Protein AF-A0A7C4CN74-F1 (afdb_monomer_lite)

Foldseek 3Di:
DPPPQADAPPPDDDDPVVLVVRFDVVVLLVQLCVVDVDPCPPDVVVVVVSSVVSSVVSVVVSCVSSVHPPVPDDDDDDDDDPPPPDD

Sequence (87 aa):
MARDFISPIKGKRCSLSEVLYRLDWIEILREAIEMRRSSWGDRPVVEWRNASDEVCFALLRALEKAGVDVYATIIVWKKGTKKKSGV

pLDDT: mean 76.75, std 14.8, range [37.88, 94.5]

Secondary structure (DSSP, 8-state):
----------S----HHHHHHHS-HHHHHHHHHHH----TTT-HHHHHHHHHHHHHHHHHHHHHHTT--TTTPPP--PPP-------

Radius of gyration: 17.56 Å; chains: 1; bounding box: 48×33×47 Å

Structure (mmCIF, N/CA/C/O backbone):
data_AF-A0A7C4CN74-F1
#
_entry.id   AF-A0A7C4CN74-F1
#
loop_
_atom_site.group_PDB
_atom_site.id
_atom_site.type_symbol
_atom_site.label_atom_id
_atom_site.label_alt_id
_atom_site.label_comp_id
_atom_site.label_asym_id
_atom_site.label_entity_id
_atom_site.label_seq_id
_atom_site.pdbx_PDB_ins_code
_atom_site.Cartn_x
_atom_site.Cartn_y
_atom_site.Cartn_z
_atom_site.occupancy
_atom_site.B_iso_or_equiv
_atom_site.auth_seq_id
_atom_site.auth_comp_id
_atom_site.auth_asym_id
_atom_site.auth_atom_id
_atom_site.pdbx_PDB_model_num
ATOM 1 N N . MET A 1 1 ? -8.378 -23.079 -2.156 1.00 37.88 1 MET A N 1
ATOM 2 C CA . MET A 1 1 ? -8.634 -22.518 -0.813 1.00 37.88 1 MET A CA 1
ATOM 3 C C . MET A 1 1 ? -8.944 -21.047 -0.994 1.00 37.88 1 MET A C 1
ATOM 5 O O . MET A 1 1 ? -8.030 -20.293 -1.306 1.00 37.88 1 MET A O 1
ATOM 9 N N . ALA A 1 2 ? -10.219 -20.666 -0.909 1.00 40.47 2 ALA A N 1
ATOM 10 C CA . ALA A 1 2 ? -10.605 -19.262 -0.906 1.00 40.47 2 ALA A CA 1
ATOM 11 C C . ALA A 1 2 ? -10.003 -18.632 0.352 1.00 40.47 2 ALA A C 1
ATOM 13 O O . ALA A 1 2 ? -10.284 -19.067 1.467 1.00 40.47 2 ALA A O 1
ATOM 14 N N . ARG A 1 3 ? -9.062 -17.711 0.170 1.00 47.84 3 ARG A N 1
ATOM 15 C CA . ARG A 1 3 ? -8.593 -16.881 1.266 1.00 47.84 3 ARG A CA 1
ATOM 16 C C . ARG A 1 3 ? -9.608 -15.755 1.359 1.00 47.84 3 ARG A C 1
ATOM 18 O O . ARG A 1 3 ? -9.607 -14.883 0.497 1.00 47.84 3 ARG A O 1
ATOM 25 N N . ASP A 1 4 ? -10.486 -15.823 2.352 1.00 46.53 4 ASP A N 1
ATOM 26 C CA . ASP A 1 4 ? -11.431 -14.756 2.685 1.00 46.53 4 ASP A CA 1
ATOM 27 C C . ASP A 1 4 ? -10.643 -13.546 3.211 1.00 46.53 4 ASP A C 1
ATOM 29 O O . ASP A 1 4 ? -10.587 -13.266 4.410 1.00 46.53 4 ASP A O 1
ATOM 33 N N . PHE A 1 5 ? -9.921 -12.873 2.318 1.00 57.38 5 PHE A N 1
ATOM 34 C CA . PHE A 1 5 ? -9.165 -11.684 2.649 1.00 57.38 5 PHE A CA 1
ATOM 35 C C . PHE A 1 5 ? -10.094 -10.476 2.584 1.00 57.38 5 PHE A C 1
ATOM 37 O O . PHE A 1 5 ? -10.728 -10.191 1.573 1.00 57.38 5 PHE A O 1
ATOM 44 N N . ILE A 1 6 ? -10.085 -9.747 3.700 1.00 56.41 6 ILE A N 1
ATOM 45 C CA . ILE A 1 6 ? -10.698 -8.437 3.920 1.00 56.41 6 ILE A CA 1
ATOM 46 C C . ILE A 1 6 ? -12.209 -8.489 4.205 1.00 56.41 6 ILE A C 1
ATOM 48 O O . ILE A 1 6 ? -13.048 -7.986 3.464 1.00 56.41 6 ILE A O 1
ATOM 52 N N . SER A 1 7 ? -12.560 -8.979 5.399 1.00 56.69 7 SER A N 1
ATOM 53 C CA . SER A 1 7 ? -13.680 -8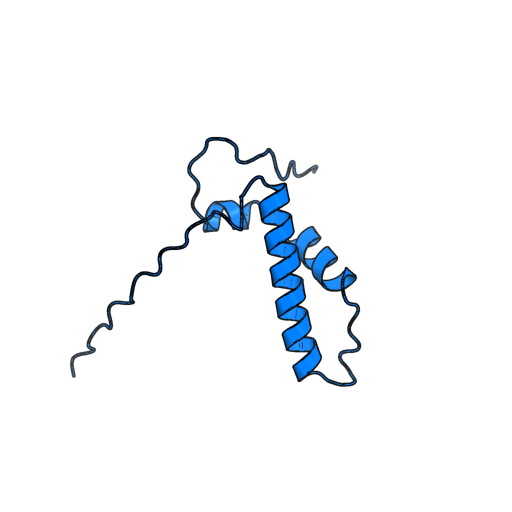.372 6.127 1.00 56.69 7 SER A CA 1
ATOM 54 C C . SER A 1 7 ? -13.266 -6.956 6.565 1.00 56.69 7 SER A C 1
ATOM 56 O O . SER A 1 7 ? -12.143 -6.814 7.067 1.00 56.69 7 SER A O 1
ATOM 58 N N . PRO A 1 8 ? -14.132 -5.931 6.459 1.00 60.25 8 PRO A N 1
ATOM 59 C CA . PRO A 1 8 ? -13.824 -4.580 6.921 1.00 60.25 8 PRO A CA 1
ATOM 60 C C . PRO A 1 8 ? -13.287 -4.593 8.356 1.00 60.25 8 PRO A C 1
ATOM 62 O O . PRO A 1 8 ? -13.906 -5.194 9.240 1.00 60.25 8 PRO A O 1
ATOM 65 N N . ILE A 1 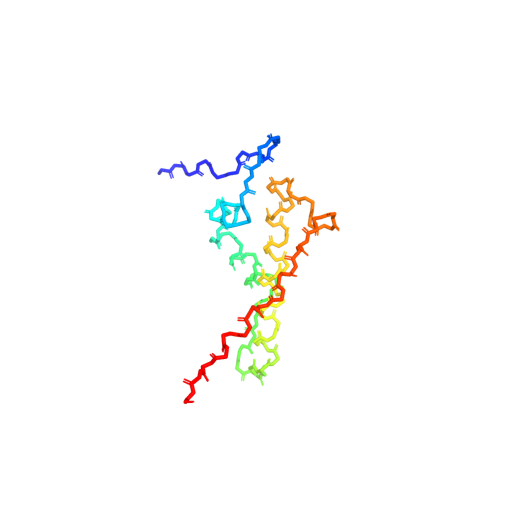9 ? -12.161 -3.920 8.610 1.00 62.69 9 ILE A N 1
ATOM 66 C CA . ILE A 1 9 ? -11.573 -3.801 9.955 1.00 62.69 9 ILE A CA 1
ATOM 67 C C . ILE A 1 9 ? -12.389 -2.762 10.747 1.00 62.69 9 ILE A C 1
ATOM 69 O O . ILE A 1 9 ? -11.910 -1.692 11.106 1.00 62.69 9 ILE A O 1
ATOM 73 N N . LYS A 1 10 ? -13.678 -3.027 10.981 1.00 58.28 10 LYS A N 1
ATOM 74 C CA . LYS A 1 10 ? -14.567 -2.110 11.704 1.00 58.28 10 LYS A CA 1
ATOM 75 C C . LYS A 1 10 ? -14.504 -2.382 13.206 1.00 58.28 10 LYS A C 1
ATOM 77 O O . LYS A 1 10 ? -14.751 -3.496 13.657 1.00 58.28 10 LYS A O 1
ATOM 82 N N . GLY A 1 11 ? -14.189 -1.347 13.986 1.00 62.97 11 GLY A N 1
ATOM 83 C CA . GLY A 1 11 ? -14.355 -1.344 15.446 1.00 62.97 11 GLY A CA 1
ATOM 84 C C . GLY A 1 11 ? -13.326 -2.140 16.261 1.00 62.97 11 GLY A C 1
ATOM 85 O O . GLY A 1 11 ? -13.505 -2.278 17.469 1.00 62.97 11 GLY A O 1
ATOM 86 N N . LYS A 1 12 ? -12.243 -2.645 15.652 1.00 67.06 12 LYS A N 1
ATOM 87 C CA . LYS A 1 12 ? -11.194 -3.404 16.354 1.00 67.06 12 LYS A CA 1
ATOM 88 C C . LYS A 1 12 ? -9.878 -2.629 16.375 1.00 67.06 12 LYS A C 1
ATOM 90 O O . LYS A 1 12 ? -9.400 -2.186 15.337 1.00 67.06 12 LYS A O 1
ATOM 95 N N . ARG A 1 13 ? -9.270 -2.487 17.559 1.00 72.19 13 ARG A N 1
ATOM 96 C CA . ARG A 1 13 ? -7.890 -1.994 17.678 1.00 72.19 13 ARG A CA 1
ATOM 97 C C . ARG A 1 13 ? -6.943 -3.054 17.121 1.00 72.19 13 ARG A C 1
ATOM 99 O O . ARG A 1 13 ? -6.895 -4.163 17.648 1.00 72.19 13 ARG A O 1
ATOM 106 N N . CYS A 1 14 ? -6.198 -2.695 16.086 1.00 76.31 14 CYS A N 1
ATOM 107 C CA . CYS A 1 14 ? -5.142 -3.509 15.498 1.00 76.31 14 CYS A CA 1
ATOM 108 C C . CYS A 1 14 ? -3.883 -2.652 15.366 1.00 76.31 14 CYS A C 1
ATOM 110 O O . CYS A 1 14 ? -3.961 -1.442 15.148 1.00 76.31 14 CYS A O 1
ATOM 112 N N . SER A 1 15 ? -2.721 -3.274 15.515 1.00 85.00 15 SER A N 1
ATOM 113 C CA . SER A 1 15 ? -1.447 -2.646 15.177 1.00 85.00 15 SER A CA 1
ATOM 114 C C . SER A 1 15 ? -1.322 -2.458 13.661 1.00 85.00 15 SER A C 1
ATOM 116 O O . SER A 1 15 ? -1.899 -3.217 12.882 1.00 85.00 15 SER A O 1
ATOM 118 N N . LEU A 1 16 ? -0.516 -1.481 13.229 1.00 84.12 16 LEU A N 1
ATOM 119 C CA . LEU A 1 16 ? -0.228 -1.271 11.806 1.00 84.12 16 LEU A CA 1
ATOM 120 C C . LEU A 1 16 ? 0.330 -2.544 11.150 1.00 84.12 16 LEU A C 1
ATOM 122 O O . LEU A 1 16 ? -0.072 -2.893 10.048 1.00 84.12 16 LEU A O 1
ATOM 126 N N . SER A 1 17 ? 1.198 -3.282 11.846 1.00 88.12 17 SER A N 1
ATOM 127 C CA . SER A 1 17 ? 1.738 -4.547 11.345 1.00 88.12 17 SER A CA 1
ATOM 128 C C . SER A 1 17 ? 0.649 -5.590 11.092 1.00 88.12 17 SER A C 1
ATOM 130 O O . SER A 1 17 ? 0.662 -6.225 10.045 1.00 88.12 17 SER A O 1
ATOM 132 N N . GLU A 1 18 ? -0.317 -5.753 12.002 1.00 87.12 18 GLU A N 1
ATOM 133 C CA . GLU A 1 18 ? -1.431 -6.694 11.803 1.00 87.12 18 GLU A CA 1
ATOM 134 C C . GLU A 1 18 ? -2.317 -6.304 10.621 1.00 87.12 18 GLU A C 1
ATOM 136 O O . GLU A 1 18 ? -2.789 -7.183 9.903 1.00 87.12 18 GLU A O 1
ATOM 141 N N . VAL A 1 19 ? -2.542 -5.002 10.416 1.00 87.81 19 VAL A N 1
ATOM 142 C CA . VAL A 1 19 ? -3.282 -4.501 9.252 1.00 87.81 19 VAL A CA 1
ATOM 143 C C . VAL A 1 19 ? -2.535 -4.869 7.974 1.00 87.81 19 VAL A C 1
ATOM 145 O O . VAL A 1 19 ? -3.107 -5.521 7.106 1.00 87.81 19 VAL A O 1
ATOM 148 N N . LEU A 1 20 ? -1.245 -4.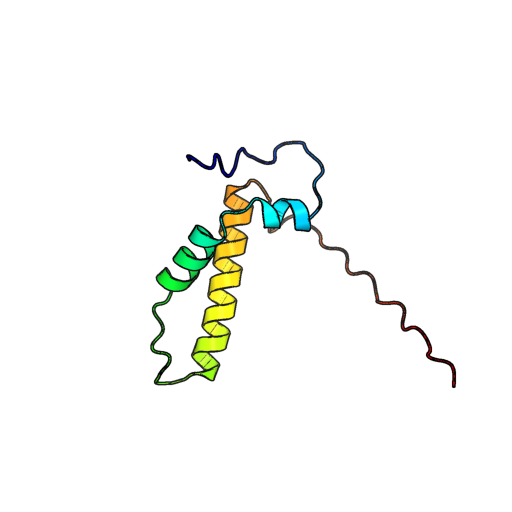532 7.894 1.00 90.56 20 LEU A N 1
ATOM 149 C CA . LEU A 1 20 ? -0.413 -4.809 6.723 1.00 90.56 20 LEU A CA 1
ATOM 150 C C . LEU A 1 20 ? -0.341 -6.308 6.401 1.00 90.56 20 LEU A C 1
ATOM 152 O O . LEU A 1 20 ? -0.443 -6.679 5.238 1.00 90.56 20 LEU A O 1
ATOM 156 N N . TYR A 1 21 ? -0.237 -7.187 7.403 1.00 89.69 21 TYR A N 1
ATOM 157 C CA . TYR A 1 21 ? -0.213 -8.642 7.188 1.00 89.69 21 TYR A CA 1
ATOM 158 C C . TYR A 1 21 ? -1.514 -9.221 6.619 1.00 89.69 21 TYR A C 1
ATOM 160 O O . TYR A 1 21 ? -1.500 -10.322 6.071 1.00 89.69 21 TYR A O 1
ATOM 168 N N . ARG A 1 22 ? -2.640 -8.522 6.777 1.00 87.69 22 ARG A N 1
ATOM 169 C CA . ARG A 1 22 ? -3.957 -8.974 6.304 1.00 87.69 22 ARG A CA 1
ATOM 170 C C . ARG A 1 22 ? -4.311 -8.462 4.915 1.00 87.69 22 ARG A C 1
ATOM 172 O O . ARG A 1 22 ? -5.335 -8.878 4.380 1.00 87.69 22 ARG A O 1
ATOM 179 N N . LEU A 1 23 ? -3.512 -7.556 4.361 1.00 90.94 23 LEU A N 1
ATOM 180 C CA . LEU A 1 23 ? -3.709 -7.078 3.002 1.00 90.94 23 LEU A CA 1
ATOM 181 C C . LEU A 1 23 ? -3.295 -8.149 1.991 1.00 90.94 23 LEU A C 1
ATOM 183 O O . LEU A 1 23 ? -2.368 -8.929 2.227 1.00 90.94 23 LEU A O 1
ATOM 187 N N . ASP A 1 24 ? -3.965 -8.155 0.841 1.00 92.06 24 ASP A N 1
ATOM 188 C CA . ASP A 1 24 ? -3.566 -8.993 -0.284 1.00 92.06 24 ASP A CA 1
ATOM 189 C C . ASP A 1 24 ? -2.380 -8.356 -1.018 1.00 92.06 24 ASP A C 1
ATOM 191 O O . ASP A 1 24 ? -2.530 -7.543 -1.929 1.00 92.06 24 ASP A O 1
ATOM 195 N N . TRP A 1 25 ? -1.173 -8.726 -0.596 1.00 91.94 25 TRP A N 1
ATOM 196 C CA . TRP A 1 25 ? 0.062 -8.231 -1.199 1.00 91.94 25 TRP A CA 1
ATOM 197 C C . TRP A 1 25 ? 0.252 -8.664 -2.650 1.00 91.94 25 TRP A C 1
ATOM 199 O O . TRP A 1 25 ? 0.938 -7.966 -3.390 1.00 91.94 25 TRP A O 1
ATOM 209 N N . ILE A 1 26 ? -0.341 -9.785 -3.074 1.00 92.69 26 ILE A N 1
ATOM 210 C CA . ILE A 1 26 ? -0.247 -10.212 -4.474 1.00 92.69 26 ILE A CA 1
ATOM 211 C C . ILE A 1 26 ? -1.041 -9.234 -5.335 1.00 92.69 26 ILE A C 1
ATOM 213 O O . ILE A 1 26 ? -0.522 -8.752 -6.340 1.00 92.69 26 ILE A O 1
ATOM 217 N N . GLU A 1 27 ? -2.255 -8.885 -4.907 1.00 91.81 27 GLU A N 1
ATOM 218 C CA . GLU A 1 27 ? -3.084 -7.900 -5.603 1.00 91.81 27 GLU A CA 1
ATOM 219 C C . GLU A 1 27 ? -2.455 -6.501 -5.581 1.00 91.81 27 GLU A C 1
ATOM 221 O O . GLU A 1 27 ? -2.410 -5.844 -6.616 1.00 91.81 27 GLU A O 1
ATOM 226 N N . ILE A 1 28 ? -1.898 -6.065 -4.442 1.00 92.62 28 ILE A N 1
ATOM 227 C CA . ILE A 1 28 ? -1.205 -4.767 -4.327 1.00 92.62 28 ILE A CA 1
ATOM 228 C C . ILE A 1 28 ? -0.038 -4.679 -5.310 1.00 92.62 28 ILE A C 1
ATOM 230 O O . ILE A 1 28 ? 0.107 -3.684 -6.018 1.00 92.62 28 ILE A O 1
ATOM 234 N N . LEU A 1 29 ? 0.804 -5.715 -5.363 1.00 90.25 29 LEU A N 1
ATOM 235 C CA . LEU A 1 29 ? 1.945 -5.739 -6.275 1.00 90.25 29 LEU A CA 1
ATOM 236 C C . LEU A 1 29 ? 1.490 -5.816 -7.734 1.00 90.25 29 LEU A C 1
ATOM 238 O O . LEU A 1 29 ? 2.106 -5.181 -8.589 1.00 90.25 29 LEU A O 1
ATOM 242 N N . ARG A 1 30 ? 0.402 -6.543 -8.025 1.00 88.94 30 ARG A N 1
ATOM 243 C CA . ARG A 1 30 ? -0.186 -6.568 -9.368 1.00 88.94 30 ARG A CA 1
ATOM 244 C C . ARG A 1 30 ? -0.676 -5.179 -9.778 1.00 88.94 30 ARG A C 1
ATOM 246 O O . ARG A 1 30 ? -0.297 -4.721 -10.850 1.00 88.94 30 ARG A O 1
ATOM 253 N N . GLU A 1 31 ? -1.434 -4.495 -8.919 1.00 89.69 31 GLU A N 1
ATOM 254 C CA . GLU A 1 31 ? -1.932 -3.133 -9.166 1.00 89.69 31 GLU A CA 1
ATOM 255 C C . GLU A 1 31 ? -0.763 -2.158 -9.386 1.00 89.69 31 GLU A C 1
ATOM 257 O O . GLU A 1 31 ? -0.772 -1.398 -10.353 1.00 89.69 31 GLU A O 1
ATOM 262 N N . ALA A 1 32 ? 0.288 -2.234 -8.562 1.00 89.31 32 ALA A N 1
ATOM 263 C CA . ALA A 1 32 ? 1.482 -1.399 -8.706 1.00 89.31 32 ALA A CA 1
ATOM 264 C C . ALA A 1 32 ? 2.208 -1.607 -10.052 1.00 89.31 32 ALA A C 1
ATOM 266 O O . ALA A 1 32 ? 2.645 -0.644 -10.677 1.00 89.31 32 ALA A O 1
ATOM 267 N N . ILE A 1 33 ? 2.317 -2.852 -10.529 1.00 84.44 33 ILE A N 1
ATOM 268 C CA . ILE A 1 33 ? 2.937 -3.170 -11.829 1.00 84.44 33 ILE A CA 1
ATOM 269 C C . ILE A 1 33 ? 2.034 -2.743 -12.997 1.00 84.44 33 ILE A C 1
ATOM 271 O O . ILE A 1 33 ? 2.522 -2.300 -14.038 1.00 84.44 33 ILE A O 1
ATOM 275 N N . GLU A 1 34 ? 0.717 -2.896 -12.856 1.00 83.62 34 GLU A N 1
ATOM 276 C CA . GLU A 1 34 ? -0.256 -2.562 -13.900 1.00 83.62 34 GLU A CA 1
ATOM 277 C C . GLU A 1 34 ? -0.411 -1.053 -14.101 1.00 83.62 34 GLU A C 1
ATOM 279 O O . GLU A 1 34 ? -0.523 -0.618 -15.250 1.00 83.62 34 GLU A O 1
ATOM 284 N N . MET A 1 35 ? -0.364 -0.253 -13.026 1.00 76.50 35 MET A N 1
ATOM 285 C CA . MET A 1 35 ? -0.439 1.213 -13.115 1.00 76.50 35 MET A CA 1
ATOM 286 C C . MET A 1 35 ? 0.682 1.794 -13.979 1.00 76.50 35 MET A C 1
ATOM 288 O O . MET A 1 35 ? 0.474 2.785 -14.685 1.00 76.50 35 MET A O 1
ATOM 292 N N . ARG A 1 36 ? 1.848 1.140 -14.000 1.00 70.00 36 ARG A N 1
ATOM 293 C CA . ARG A 1 36 ? 2.942 1.520 -14.887 1.00 70.00 36 ARG A CA 1
ATOM 294 C C . ARG A 1 36 ? 3.793 0.324 -15.291 1.00 70.00 36 ARG A C 1
ATOM 296 O O . ARG A 1 36 ? 4.731 -0.070 -14.603 1.00 70.00 36 ARG A O 1
ATOM 303 N N . ARG A 1 37 ? 3.534 -0.193 -16.493 1.00 66.00 37 ARG A N 1
ATOM 304 C CA . ARG A 1 37 ? 4.469 -1.097 -17.177 1.00 66.00 37 ARG A CA 1
ATOM 305 C C . ARG A 1 37 ? 5.709 -0.303 -17.588 1.00 66.00 37 ARG A C 1
ATOM 307 O O . ARG A 1 37 ? 5.721 0.331 -18.639 1.00 66.00 37 ARG A O 1
ATOM 314 N N . SER A 1 38 ? 6.723 -0.286 -16.734 1.00 64.81 38 SER A N 1
ATOM 315 C CA . SER A 1 38 ? 7.963 0.453 -16.968 1.00 64.81 38 SER A CA 1
ATOM 316 C C . SER A 1 38 ? 8.879 -0.249 -17.977 1.00 64.81 38 SER A C 1
ATOM 318 O O . SER A 1 38 ? 9.033 -1.474 -17.969 1.00 64.81 38 SER A O 1
ATOM 320 N N . SER A 1 39 ? 9.539 0.537 -18.837 1.00 61.34 39 SER A N 1
ATOM 321 C CA . SER A 1 39 ? 10.672 0.084 -19.650 1.00 61.34 39 SER A CA 1
ATOM 322 C C . SER A 1 39 ? 11.965 0.252 -18.845 1.00 61.34 39 SER A C 1
ATOM 324 O O . SER A 1 39 ? 12.714 1.215 -18.993 1.00 61.34 39 SER A O 1
ATOM 326 N N . TRP A 1 40 ? 12.250 -0.713 -17.965 1.00 64.12 40 TRP A N 1
ATOM 327 C CA . TRP A 1 40 ? 13.434 -0.704 -17.085 1.00 64.12 40 TRP A CA 1
ATOM 328 C C . TRP A 1 40 ? 14.785 -0.525 -17.812 1.00 64.12 40 TRP A C 1
ATOM 330 O O . TRP A 1 40 ? 15.785 -0.229 -17.161 1.00 64.12 40 TRP A O 1
ATOM 340 N N . GLY A 1 41 ? 14.822 -0.693 -19.140 1.00 63.31 41 GLY A N 1
ATOM 341 C CA . GLY A 1 41 ? 16.017 -0.540 -19.970 1.00 63.31 41 GLY A CA 1
ATOM 342 C C . GLY A 1 41 ? 16.454 0.903 -20.246 1.00 63.31 41 GLY A C 1
ATOM 343 O O . GLY A 1 41 ? 17.643 1.122 -20.449 1.00 63.31 41 GLY A O 1
ATOM 344 N N . ASP A 1 42 ? 15.548 1.890 -20.221 1.00 70.38 42 ASP A N 1
ATOM 345 C CA . ASP A 1 42 ? 15.869 3.235 -20.733 1.00 70.38 42 ASP A CA 1
ATOM 346 C C . ASP A 1 42 ? 16.389 4.192 -19.651 1.00 70.38 42 ASP A C 1
ATOM 348 O O . ASP A 1 42 ? 17.314 4.975 -19.884 1.00 70.38 42 ASP A O 1
ATOM 352 N N . ARG A 1 43 ? 15.772 4.181 -18.458 1.00 73.44 43 ARG A N 1
ATOM 353 C CA . ARG A 1 43 ? 16.070 5.128 -17.363 1.00 73.44 43 ARG A CA 1
ATOM 354 C C . ARG A 1 43 ? 15.903 4.486 -15.982 1.00 73.44 43 ARG A C 1
ATOM 356 O O . ARG A 1 43 ? 15.009 4.875 -15.230 1.00 73.44 43 ARG A O 1
ATOM 363 N N . PRO A 1 44 ? 16.780 3.549 -15.592 1.00 67.94 44 PRO A N 1
ATOM 364 C CA . PRO A 1 44 ? 16.583 2.719 -14.407 1.00 67.94 44 PRO A CA 1
ATOM 365 C C . PRO A 1 44 ? 16.322 3.533 -13.133 1.00 67.94 44 PRO A C 1
ATOM 367 O O . PRO A 1 44 ? 15.320 3.305 -12.480 1.00 67.94 44 PRO A O 1
ATOM 370 N N . VAL A 1 45 ? 17.112 4.559 -12.802 1.00 69.44 45 VAL A N 1
ATOM 371 C CA . VAL A 1 45 ? 16.900 5.348 -11.562 1.00 69.44 45 VAL A CA 1
ATOM 372 C C . VAL A 1 45 ? 15.516 6.016 -11.500 1.00 69.44 45 VAL A C 1
ATOM 374 O O . VAL A 1 45 ? 14.900 6.071 -10.435 1.00 69.44 45 VAL A O 1
ATOM 377 N N . VAL A 1 46 ? 15.011 6.506 -12.637 1.00 70.69 46 VAL A N 1
ATOM 378 C CA . VAL A 1 46 ? 13.669 7.098 -12.730 1.00 70.69 46 VAL A CA 1
ATOM 379 C C . VAL A 1 46 ? 12.612 6.014 -12.537 1.00 70.69 46 VAL A C 1
ATOM 381 O O . VAL A 1 46 ? 11.693 6.198 -11.745 1.00 70.69 46 VAL A O 1
ATOM 384 N N . GLU A 1 47 ? 12.786 4.858 -13.175 1.00 76.44 47 GLU A N 1
ATOM 385 C CA . GLU A 1 47 ? 11.867 3.725 -13.042 1.00 76.44 47 GLU A CA 1
ATOM 386 C C . GLU A 1 47 ? 11.840 3.126 -11.628 1.00 76.44 47 GLU A C 1
ATOM 388 O O . GLU A 1 47 ? 10.777 2.732 -11.160 1.00 76.44 47 GLU A O 1
ATOM 393 N N . TRP A 1 48 ? 12.959 3.137 -10.895 1.00 73.25 48 TRP A N 1
ATOM 394 C CA . TRP A 1 48 ? 13.013 2.686 -9.498 1.00 73.25 48 TRP A CA 1
ATOM 395 C C . TRP A 1 48 ? 12.183 3.582 -8.577 1.00 73.25 48 TRP A C 1
ATOM 397 O O . TRP A 1 48 ? 11.426 3.086 -7.741 1.00 73.25 48 TRP A O 1
ATOM 407 N N . ARG A 1 49 ? 12.309 4.907 -8.731 1.00 75.38 49 ARG A N 1
ATOM 408 C CA . ARG A 1 49 ? 11.501 5.865 -7.965 1.00 75.38 49 ARG A CA 1
ATOM 409 C C . ARG A 1 49 ? 10.019 5.691 -8.279 1.00 75.38 49 ARG A C 1
ATOM 411 O O . ARG A 1 49 ? 9.220 5.592 -7.357 1.00 75.38 49 ARG A O 1
ATOM 418 N N . ASN A 1 50 ? 9.683 5.587 -9.562 1.00 80.69 50 ASN A N 1
ATOM 419 C CA . ASN A 1 50 ? 8.302 5.396 -9.987 1.00 80.69 50 ASN A CA 1
ATOM 420 C C . ASN A 1 50 ? 7.734 4.092 -9.417 1.00 80.69 50 ASN A C 1
ATOM 422 O O . ASN A 1 50 ? 6.651 4.109 -8.855 1.00 80.69 50 ASN A O 1
ATOM 426 N N . ALA A 1 51 ? 8.486 2.988 -9.454 1.00 83.25 51 ALA A N 1
ATOM 427 C CA . ALA A 1 51 ? 8.048 1.724 -8.867 1.00 83.25 51 ALA A CA 1
ATOM 428 C C . ALA A 1 51 ? 7.767 1.837 -7.358 1.00 83.25 51 ALA A C 1
ATOM 430 O O . ALA A 1 51 ? 6.790 1.273 -6.871 1.00 83.25 51 ALA A O 1
ATOM 431 N N . SER A 1 52 ? 8.589 2.589 -6.619 1.00 86.38 52 SER A N 1
ATOM 432 C CA . SER A 1 52 ? 8.327 2.869 -5.203 1.00 86.38 52 SER A CA 1
ATOM 433 C C . SER A 1 52 ? 7.031 3.662 -5.004 1.00 86.38 52 SER A C 1
ATOM 435 O O . SER A 1 52 ? 6.270 3.357 -4.085 1.00 86.38 52 SER A O 1
ATOM 437 N N . ASP A 1 53 ? 6.782 4.668 -5.843 1.00 88.56 53 ASP A N 1
ATOM 438 C CA . ASP A 1 53 ? 5.569 5.487 -5.777 1.00 88.56 53 ASP A CA 1
ATOM 439 C C . ASP A 1 53 ? 4.321 4.646 -6.106 1.00 88.56 53 ASP A C 1
ATOM 441 O O . ASP A 1 53 ? 3.339 4.697 -5.366 1.00 88.56 53 ASP A O 1
ATOM 445 N N . GLU A 1 54 ? 4.378 3.790 -7.132 1.00 90.88 54 GLU A N 1
ATOM 446 C CA . GLU A 1 54 ? 3.269 2.896 -7.498 1.00 90.88 54 GLU A CA 1
ATOM 447 C C . GLU A 1 54 ? 2.930 1.902 -6.376 1.00 90.88 54 GLU A C 1
ATOM 449 O O . GLU A 1 54 ? 1.759 1.717 -6.038 1.00 90.88 54 GLU A O 1
ATOM 454 N N . VAL A 1 55 ? 3.943 1.300 -5.737 1.00 92.56 55 VAL A N 1
ATOM 455 C CA . VAL A 1 55 ? 3.733 0.418 -4.574 1.00 92.56 55 VAL A CA 1
ATOM 456 C C . VAL A 1 55 ? 3.106 1.189 -3.411 1.00 92.56 55 VAL A C 1
ATOM 458 O O . VAL A 1 55 ? 2.206 0.672 -2.747 1.00 92.56 55 VAL A O 1
ATOM 461 N N . CYS A 1 56 ? 3.544 2.430 -3.173 1.00 92.88 56 CYS A N 1
ATOM 462 C CA . CYS A 1 56 ? 2.978 3.290 -2.138 1.00 92.88 56 CYS A CA 1
ATOM 463 C C . CYS A 1 56 ? 1.487 3.561 -2.391 1.00 92.88 56 CYS A C 1
ATOM 465 O O . CYS A 1 56 ? 0.660 3.318 -1.511 1.00 92.88 56 CYS A O 1
ATOM 467 N N . PHE A 1 57 ? 1.115 3.990 -3.601 1.00 92.62 57 PHE A N 1
ATOM 468 C CA . PHE A 1 57 ? -0.282 4.277 -3.935 1.00 92.62 57 PHE A CA 1
ATOM 469 C C . PHE A 1 57 ? -1.166 3.028 -3.929 1.00 92.62 57 PHE A C 1
ATOM 471 O O . PHE A 1 57 ? -2.281 3.083 -3.407 1.00 92.62 57 PHE A O 1
ATOM 478 N N . ALA A 1 58 ? -0.674 1.896 -4.439 1.00 93.81 58 ALA A N 1
ATOM 479 C CA . ALA A 1 58 ? -1.404 0.631 -4.388 1.00 93.81 58 ALA A CA 1
ATOM 480 C C . ALA A 1 58 ? -1.674 0.195 -2.936 1.00 93.81 58 ALA A C 1
ATOM 482 O O . ALA A 1 58 ? -2.788 -0.214 -2.598 1.00 93.81 58 ALA A O 1
ATOM 483 N N . LEU A 1 59 ? -0.688 0.351 -2.045 1.00 94.50 59 LEU A N 1
ATOM 484 C CA . LEU A 1 59 ? -0.852 0.064 -0.622 1.00 94.50 59 LEU A CA 1
ATOM 485 C C . LEU A 1 59 ? -1.882 0.992 0.038 1.00 94.50 59 LEU A C 1
ATOM 487 O O . LEU A 1 59 ? -2.738 0.514 0.782 1.00 94.50 59 LEU A O 1
ATOM 491 N N . LEU A 1 60 ? -1.825 2.300 -0.235 1.00 93.44 60 LEU A N 1
ATOM 492 C CA . LEU A 1 60 ? -2.789 3.267 0.303 1.00 93.44 60 LEU A CA 1
ATOM 493 C C . LEU A 1 60 ? -4.223 2.923 -0.121 1.00 93.44 60 LEU A C 1
ATOM 495 O O . LEU A 1 60 ? -5.110 2.864 0.727 1.00 93.44 60 LEU A O 1
ATOM 499 N N . ARG A 1 61 ? -4.439 2.583 -1.395 1.00 92.50 61 ARG A N 1
ATOM 500 C CA . ARG A 1 61 ? -5.752 2.140 -1.892 1.00 92.50 61 ARG A CA 1
ATOM 501 C C . ARG A 1 61 ? -6.220 0.849 -1.231 1.00 92.50 61 ARG A C 1
ATOM 503 O O . ARG A 1 61 ? -7.401 0.702 -0.925 1.00 92.50 61 ARG A O 1
ATOM 510 N N . ALA A 1 62 ? -5.318 -0.106 -1.008 1.00 92.56 62 ALA A N 1
ATOM 511 C CA . ALA A 1 62 ? -5.656 -1.343 -0.311 1.00 92.56 62 ALA A CA 1
ATOM 512 C C . ALA A 1 62 ? -6.047 -1.093 1.155 1.00 92.56 62 ALA A C 1
ATOM 514 O O . ALA A 1 62 ? -6.981 -1.718 1.657 1.00 92.56 62 ALA A O 1
ATOM 515 N N . LEU A 1 63 ? -5.383 -0.146 1.823 1.00 91.06 63 LEU A N 1
ATOM 516 C CA . LEU A 1 63 ? -5.742 0.303 3.168 1.00 91.06 63 LEU A CA 1
ATOM 517 C C . LEU A 1 63 ? -7.132 0.959 3.191 1.00 91.06 63 LEU A C 1
ATOM 519 O O . LEU A 1 63 ? -7.953 0.589 4.032 1.00 91.06 63 LEU A O 1
ATOM 523 N N . GLU A 1 64 ? -7.436 1.842 2.239 1.00 90.69 64 GLU A N 1
ATOM 524 C CA . G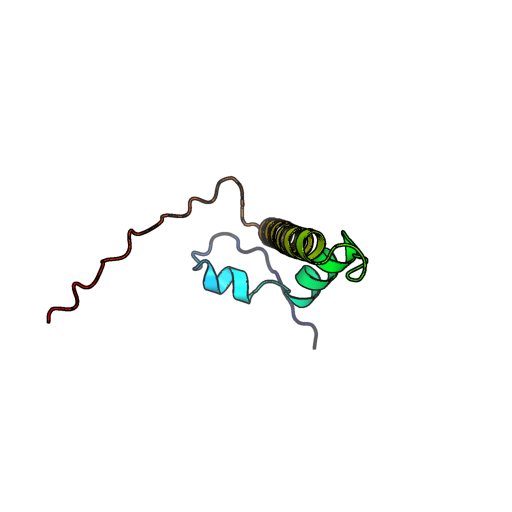LU A 1 64 ? -8.770 2.446 2.098 1.00 90.69 64 GLU A CA 1
ATOM 525 C C . GLU A 1 64 ? -9.856 1.386 1.870 1.00 90.69 64 GLU A C 1
ATOM 527 O O . GLU A 1 64 ? -10.872 1.375 2.568 1.00 90.69 64 GLU A O 1
ATOM 532 N N . LYS A 1 65 ? -9.616 0.428 0.960 1.00 88.88 65 LYS A N 1
ATOM 533 C CA . LYS A 1 65 ? -10.517 -0.715 0.711 1.00 88.88 65 LYS A CA 1
ATOM 534 C C . LYS A 1 65 ? -10.734 -1.565 1.971 1.00 88.88 65 LYS A C 1
ATOM 536 O O . LYS A 1 65 ? -11.831 -2.078 2.184 1.00 88.88 65 LYS A O 1
ATOM 541 N N . ALA A 1 66 ? -9.720 -1.690 2.829 1.00 85.56 66 ALA A N 1
ATOM 542 C CA . ALA A 1 66 ? -9.816 -2.386 4.114 1.00 85.56 66 ALA A CA 1
ATOM 543 C C . ALA A 1 66 ? -10.539 -1.576 5.214 1.00 85.56 66 ALA A C 1
ATOM 545 O O . ALA A 1 66 ? -10.791 -2.105 6.305 1.00 85.56 66 ALA A O 1
ATOM 546 N N . GLY A 1 67 ? -10.912 -0.324 4.928 1.00 87.25 67 GLY A N 1
ATOM 547 C CA . GLY A 1 67 ? -11.620 0.578 5.836 1.00 87.25 67 GLY A CA 1
ATOM 548 C C . GLY A 1 67 ? -10.707 1.452 6.698 1.00 87.25 67 GLY A C 1
ATOM 549 O O . GLY A 1 67 ? -11.169 1.985 7.706 1.00 87.25 67 GLY A O 1
ATOM 550 N N . VAL A 1 68 ? -9.427 1.582 6.341 1.00 86.31 68 VAL A N 1
ATOM 551 C CA . VAL A 1 68 ? -8.486 2.497 6.998 1.00 86.31 68 VAL A CA 1
ATOM 552 C C . VAL A 1 68 ? -8.546 3.852 6.304 1.00 86.31 68 VAL A C 1
ATOM 554 O O . VAL A 1 68 ? -8.264 3.957 5.116 1.00 86.31 68 VAL A O 1
ATOM 557 N N . ASP A 1 69 ? -8.865 4.902 7.056 1.00 87.62 69 ASP A N 1
ATOM 558 C CA . ASP A 1 69 ? -8.760 6.275 6.563 1.00 87.62 69 ASP A CA 1
ATOM 559 C C . ASP A 1 69 ? -7.290 6.710 6.577 1.00 87.62 69 ASP A C 1
ATOM 561 O O . ASP A 1 69 ? -6.735 7.084 7.615 1.00 87.62 69 ASP A O 1
ATOM 565 N N . VAL A 1 70 ? -6.638 6.623 5.421 1.00 87.88 70 VAL A N 1
ATOM 566 C CA . VAL A 1 70 ? -5.213 6.942 5.268 1.00 87.88 70 VAL A CA 1
ATOM 567 C C . VAL A 1 70 ? -4.900 8.435 5.416 1.00 87.88 70 VAL A C 1
ATOM 569 O O . VAL A 1 70 ? -3.749 8.776 5.678 1.00 87.88 70 VAL A O 1
ATOM 572 N N . TYR A 1 71 ? -5.897 9.319 5.304 1.00 85.38 71 TYR A N 1
ATOM 573 C CA . TYR A 1 71 ? -5.723 10.769 5.439 1.00 85.38 71 TYR A CA 1
ATOM 574 C C . TYR A 1 71 ? -5.934 11.249 6.877 1.00 85.38 71 TYR A C 1
ATOM 576 O O . TYR A 1 71 ? -5.279 12.196 7.314 1.00 85.38 71 TYR A O 1
ATOM 584 N N . ALA A 1 72 ? -6.813 10.584 7.630 1.00 84.06 72 ALA A N 1
ATOM 585 C CA . ALA A 1 72 ? -7.062 10.890 9.038 1.00 84.06 72 ALA A CA 1
ATOM 586 C C . ALA A 1 72 ? -6.162 10.103 10.010 1.00 84.06 72 ALA A C 1
ATOM 588 O O . ALA A 1 72 ? -6.066 10.457 11.188 1.00 84.06 72 ALA A O 1
ATOM 589 N N . THR A 1 73 ? -5.505 9.028 9.558 1.00 82.81 73 THR A N 1
ATOM 590 C CA . THR A 1 73 ? -4.645 8.202 10.422 1.00 82.81 73 THR A CA 1
ATOM 591 C C . THR A 1 73 ? -3.394 8.965 10.874 1.00 82.81 73 THR A C 1
ATOM 593 O O . THR A 1 73 ? -2.539 9.331 10.072 1.00 82.81 73 THR A O 1
ATOM 596 N N . ILE A 1 74 ? -3.237 9.147 12.190 1.00 81.25 74 ILE A N 1
ATOM 597 C CA . ILE A 1 74 ? -2.075 9.820 12.792 1.00 81.25 74 ILE A CA 1
ATOM 598 C C . ILE A 1 74 ? -0.979 8.800 13.130 1.00 81.25 74 ILE A C 1
ATOM 600 O O . ILE A 1 74 ? -1.173 7.912 13.963 1.00 81.25 74 ILE A O 1
ATOM 604 N N . ILE A 1 75 ? 0.209 8.970 12.544 1.00 79.12 75 ILE A N 1
ATOM 605 C CA . ILE A 1 75 ? 1.412 8.188 12.869 1.00 79.12 75 ILE A CA 1
ATOM 606 C C . ILE A 1 75 ? 2.295 8.997 13.826 1.00 79.12 75 ILE A C 1
ATOM 608 O O . ILE A 1 75 ? 2.750 10.093 13.502 1.00 79.12 75 ILE A O 1
ATOM 612 N N . VAL A 1 76 ? 2.576 8.442 15.008 1.00 82.00 76 VAL A N 1
ATOM 613 C CA . VAL A 1 76 ? 3.449 9.073 16.009 1.00 82.00 76 VAL A CA 1
ATOM 614 C C . VAL A 1 76 ? 4.871 8.531 15.881 1.00 82.00 76 VAL A C 1
ATOM 616 O O . VAL A 1 76 ? 5.145 7.375 16.208 1.00 82.00 76 VAL A O 1
ATOM 619 N N . TRP A 1 77 ? 5.802 9.387 15.465 1.00 79.44 77 TRP A N 1
ATOM 620 C CA . TRP A 1 77 ? 7.225 9.061 15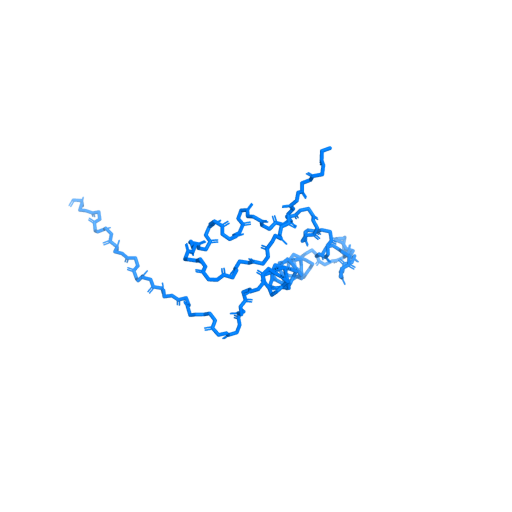.422 1.00 79.44 77 TRP A CA 1
ATOM 621 C C . TRP A 1 77 ? 7.840 9.183 16.817 1.00 79.44 77 TRP A C 1
ATOM 623 O O . TRP A 1 77 ? 7.928 10.274 17.381 1.00 79.44 77 TRP A O 1
ATOM 633 N N . LYS A 1 78 ? 8.320 8.074 17.384 1.00 82.81 78 LYS A N 1
ATOM 634 C CA . LYS A 1 78 ? 9.159 8.135 18.587 1.00 82.81 78 LYS A CA 1
ATOM 635 C C . LYS A 1 78 ? 10.594 8.444 18.164 1.00 82.81 78 LYS A C 1
ATOM 637 O O . LYS A 1 78 ? 11.186 7.680 17.406 1.00 82.81 78 LYS A O 1
ATOM 642 N N . LYS A 1 79 ? 11.171 9.547 18.657 1.00 75.81 79 LYS A N 1
ATOM 643 C CA . LYS A 1 79 ? 12.612 9.805 18.504 1.00 75.81 79 LYS A CA 1
ATOM 644 C C . LYS A 1 79 ? 13.375 8.616 19.087 1.00 75.81 79 LYS A C 1
ATOM 646 O O . LYS A 1 79 ? 13.205 8.293 20.261 1.00 75.81 79 LYS A O 1
ATOM 651 N N . GLY A 1 80 ? 14.200 7.970 18.265 1.00 66.31 80 GLY A N 1
ATOM 652 C CA . GLY A 1 80 ? 15.050 6.875 18.714 1.00 66.31 80 GLY A CA 1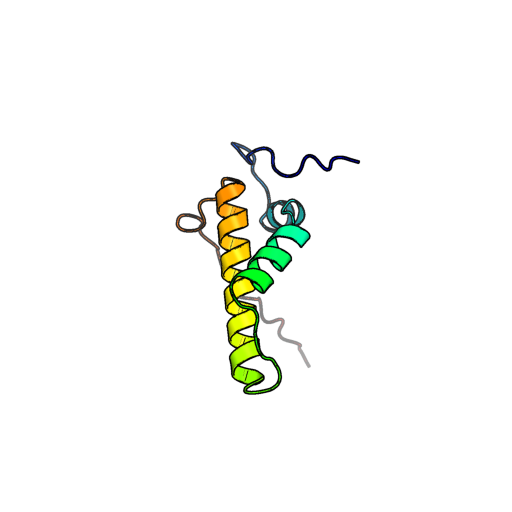
ATOM 653 C C . GLY A 1 80 ? 15.948 7.339 19.858 1.00 66.31 80 GLY A C 1
ATOM 654 O O . GLY A 1 80 ? 16.636 8.357 19.749 1.00 66.31 80 GLY A O 1
ATOM 655 N N . THR A 1 81 ? 15.954 6.596 20.962 1.00 55.91 81 THR A N 1
ATOM 656 C CA . THR A 1 81 ? 16.969 6.748 22.001 1.00 55.91 81 THR A CA 1
ATOM 657 C C . THR A 1 81 ? 18.308 6.374 21.376 1.00 55.91 81 THR A C 1
ATOM 659 O O . THR A 1 81 ? 18.573 5.192 21.155 1.00 55.91 81 THR A O 1
ATOM 662 N N . LYS A 1 82 ? 19.158 7.357 21.056 1.00 57.94 82 LYS A N 1
ATOM 663 C CA . LYS A 1 82 ? 20.566 7.073 20.767 1.00 57.94 82 LYS A CA 1
ATOM 664 C C . LYS A 1 82 ? 21.134 6.387 22.011 1.00 57.94 82 LYS A C 1
ATOM 666 O O . LYS A 1 82 ? 21.351 7.051 23.023 1.00 57.94 82 LYS A O 1
ATOM 671 N N . LYS A 1 83 ? 21.346 5.067 21.964 1.00 53.41 83 LYS A N 1
ATOM 672 C CA . LYS A 1 83 ? 22.227 4.403 22.928 1.00 53.41 83 LYS A CA 1
ATOM 673 C C . LYS A 1 83 ? 23.588 5.067 22.751 1.00 53.41 83 LYS A C 1
ATOM 675 O O . LYS A 1 83 ? 24.195 4.937 21.693 1.00 53.41 83 LYS A O 1
ATOM 680 N N . LYS A 1 84 ? 24.034 5.832 23.749 1.00 52.38 84 LYS A N 1
ATOM 681 C CA . LYS A 1 84 ? 25.445 6.200 23.845 1.00 52.38 84 LYS A CA 1
ATOM 682 C C . LYS A 1 84 ? 26.194 4.893 24.077 1.00 52.38 84 LYS A C 1
ATOM 684 O O . LYS A 1 84 ? 26.116 4.331 25.164 1.00 52.38 84 LYS A O 1
ATOM 689 N N . SER A 1 85 ? 26.839 4.382 23.038 1.00 48.41 85 SER A N 1
ATOM 690 C CA . SER A 1 85 ? 27.891 3.384 23.176 1.00 48.41 85 SER A CA 1
ATOM 691 C C . SER A 1 85 ? 29.002 4.065 23.973 1.00 48.41 85 SER A C 1
ATOM 693 O O . SER A 1 85 ? 29.684 4.941 23.445 1.00 48.41 85 SER A O 1
ATOM 695 N N . GLY A 1 86 ? 29.082 3.779 25.271 1.00 56.97 86 GLY A N 1
ATOM 696 C CA . GLY A 1 86 ? 30.232 4.165 26.079 1.00 56.97 86 GLY A CA 1
ATOM 697 C C . GLY A 1 86 ? 31.421 3.332 25.623 1.00 56.97 86 GLY A C 1
ATOM 698 O O . GLY A 1 86 ? 31.323 2.105 25.614 1.00 56.97 86 GLY A O 1
ATOM 699 N N . VAL A 1 87 ? 32.472 4.016 25.176 1.00 49.28 87 VAL A N 1
ATOM 700 C CA . VAL A 1 87 ? 33.841 3.492 25.140 1.00 49.28 87 VAL A CA 1
ATOM 701 C C . VAL A 1 87 ? 34.446 3.756 26.508 1.00 49.28 87 VAL A C 1
ATOM 703 O O . VAL A 1 87 ? 34.204 4.876 27.018 1.00 49.28 87 VAL A O 1
#